Protein AF-A0A662UA91-F1 (afdb_monomer)

Solvent-accessible surface area (backbone atoms only — not comparable to full-atom values): 5131 Å² total; per-residue (Å²): 132,89,80,85,82,78,92,77,89,84,76,56,77,88,47,44,62,56,51,29,51,77,69,72,43,40,66,44,32,76,76,46,75,40,41,16,74,76,80,60,49,73,37,39,87,92,38,62,56,47,72,49,72,46,96,88,66,49,78,42,39,30,37,61,49,67,70,42,46,51,53,50,52,56,57,52,64,64,59,76,76,115

Structure (mmCIF, N/CA/C/O backbone):
data_AF-A0A662UA91-F1
#
_entry.id   AF-A0A662UA91-F1
#
loop_
_atom_site.group_PDB
_atom_site.id
_atom_site.type_symbol
_atom_site.label_atom_id
_atom_site.label_alt_id
_atom_site.label_comp_id
_atom_site.label_asym_id
_atom_site.label_entity_id
_atom_site.label_seq_id
_atom_site.pdbx_PDB_ins_code
_atom_site.Cartn_x
_atom_site.Cartn_y
_atom_site.Cartn_z
_atom_site.occupancy
_atom_site.B_iso_or_equiv
_atom_site.auth_seq_id
_atom_site.auth_comp_id
_atom_site.auth_asym_id
_atom_site.auth_atom_id
_atom_site.pdbx_PDB_model_num
ATOM 1 N N . MET A 1 1 ? 22.188 -16.948 -15.716 1.00 41.28 1 MET A N 1
ATOM 2 C CA . MET A 1 1 ? 21.270 -15.788 -15.726 1.00 41.28 1 MET A CA 1
ATOM 3 C C . MET A 1 1 ? 21.631 -14.899 -14.548 1.00 41.28 1 MET A C 1
ATOM 5 O O . MET A 1 1 ? 21.654 -15.405 -13.434 1.00 41.28 1 MET A O 1
ATOM 9 N N . 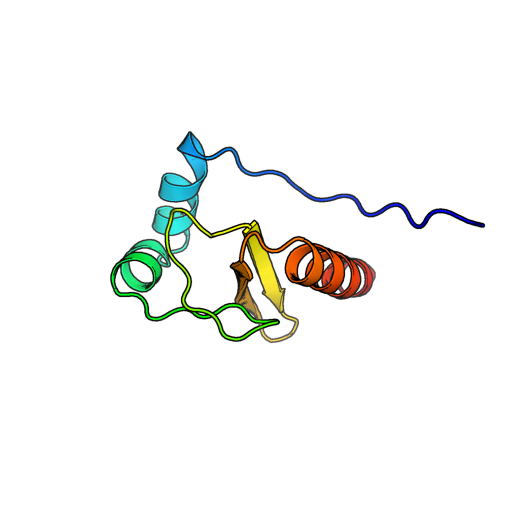ALA A 1 2 ? 21.997 -13.636 -14.774 1.00 52.56 2 ALA A N 1
ATOM 10 C CA . ALA A 1 2 ? 22.298 -12.712 -13.682 1.00 52.56 2 ALA A CA 1
ATOM 11 C C . ALA A 1 2 ? 20.991 -12.330 -12.970 1.00 52.56 2 ALA A C 1
ATOM 13 O O . ALA A 1 2 ? 20.098 -11.746 -13.579 1.00 52.56 2 ALA A O 1
ATOM 14 N N . THR A 1 3 ? 20.849 -12.699 -11.700 1.00 59.25 3 THR A N 1
ATOM 15 C CA . THR A 1 3 ? 19.716 -12.300 -10.860 1.00 59.25 3 THR A CA 1
ATOM 16 C C . THR A 1 3 ? 19.866 -10.827 -10.491 1.00 59.25 3 THR A C 1
ATOM 18 O O . THR A 1 3 ? 20.771 -10.452 -9.746 1.00 59.25 3 THR A O 1
ATOM 21 N N . ALA A 1 4 ? 18.982 -9.973 -11.012 1.00 70.88 4 ALA A N 1
ATOM 22 C CA . ALA A 1 4 ? 18.890 -8.589 -10.564 1.00 70.88 4 ALA A CA 1
ATOM 23 C C . ALA A 1 4 ? 18.439 -8.571 -9.093 1.00 70.88 4 ALA A C 1
ATOM 25 O O . ALA A 1 4 ? 17.365 -9.074 -8.763 1.00 70.88 4 ALA A O 1
ATOM 26 N N . LYS A 1 5 ? 19.269 -8.024 -8.197 1.00 76.62 5 LYS A N 1
ATOM 27 C CA . LYS A 1 5 ? 18.905 -7.803 -6.791 1.00 76.62 5 LYS A CA 1
ATOM 28 C C . LYS A 1 5 ? 18.283 -6.420 -6.641 1.00 76.62 5 LYS A C 1
ATOM 30 O O . LYS A 1 5 ? 18.901 -5.425 -7.013 1.00 76.62 5 LYS A O 1
ATOM 35 N N . VAL A 1 6 ? 17.090 -6.368 -6.056 1.00 81.31 6 VAL A N 1
ATOM 36 C CA . VAL A 1 6 ? 16.417 -5.122 -5.675 1.00 81.31 6 VAL A CA 1
ATOM 37 C C . VAL A 1 6 ? 16.239 -5.120 -4.162 1.00 81.31 6 VAL A C 1
ATOM 39 O O . VAL A 1 6 ? 15.711 -6.075 -3.595 1.00 81.31 6 VAL A O 1
ATOM 42 N N . THR A 1 7 ? 16.691 -4.053 -3.508 1.00 84.12 7 THR A N 1
ATOM 43 C CA . THR A 1 7 ? 16.484 -3.850 -2.071 1.00 84.12 7 THR A CA 1
ATOM 44 C C . THR A 1 7 ? 15.167 -3.120 -1.859 1.00 84.12 7 THR A C 1
ATOM 46 O O . THR A 1 7 ? 14.987 -2.011 -2.358 1.00 84.12 7 THR A O 1
ATOM 49 N N . ILE A 1 8 ? 14.259 -3.722 -1.092 1.00 86.56 8 ILE A N 1
ATOM 50 C CA . ILE A 1 8 ? 12.961 -3.136 -0.746 1.00 86.56 8 ILE A CA 1
ATOM 51 C C . ILE A 1 8 ? 12.940 -2.875 0.758 1.00 86.56 8 ILE A C 1
ATOM 53 O O . ILE A 1 8 ? 13.296 -3.746 1.551 1.00 86.56 8 ILE A O 1
ATOM 57 N N . LYS A 1 9 ? 12.527 -1.669 1.156 1.00 89.50 9 LYS A N 1
ATOM 58 C CA . LYS A 1 9 ? 12.296 -1.346 2.567 1.00 89.50 9 LYS A CA 1
ATOM 59 C C . LYS A 1 9 ? 10.936 -1.901 2.982 1.00 89.50 9 LYS A C 1
ATOM 61 O O . LYS A 1 9 ? 9.924 -1.518 2.400 1.00 89.50 9 LYS A O 1
ATOM 66 N N . ALA A 1 10 ? 10.925 -2.789 3.970 1.00 90.88 10 ALA A N 1
ATOM 67 C CA . ALA A 1 10 ? 9.700 -3.372 4.502 1.00 90.88 10 ALA A CA 1
ATOM 68 C C . ALA A 1 10 ? 9.086 -2.481 5.591 1.00 90.88 10 ALA A C 1
ATOM 70 O O . ALA A 1 10 ? 9.800 -1.858 6.379 1.00 90.88 10 ALA A O 1
ATOM 71 N N . ILE A 1 11 ? 7.756 -2.450 5.635 1.00 91.31 11 ILE A N 1
ATOM 72 C CA . ILE A 1 11 ? 6.958 -1.856 6.708 1.00 91.31 11 ILE A CA 1
ATOM 73 C C . ILE A 1 11 ? 6.162 -2.999 7.329 1.00 91.31 11 ILE A C 1
ATOM 75 O O . ILE A 1 11 ? 5.523 -3.749 6.600 1.00 91.31 11 ILE A O 1
ATOM 79 N N . HIS A 1 12 ? 6.213 -3.136 8.652 1.00 90.69 12 HIS A N 1
ATOM 80 C CA . HIS A 1 12 ? 5.407 -4.128 9.357 1.00 90.69 12 HIS A CA 1
ATOM 81 C C . HIS A 1 12 ? 3.939 -3.682 9.415 1.00 90.69 12 HIS A C 1
ATOM 83 O O . HIS A 1 12 ? 3.664 -2.492 9.585 1.00 90.69 12 HIS A O 1
ATOM 89 N N . ASP A 1 13 ? 2.992 -4.617 9.341 1.00 85.81 13 ASP A N 1
ATOM 90 C CA . ASP A 1 13 ? 1.551 -4.318 9.272 1.00 85.81 13 ASP A CA 1
ATOM 91 C C . ASP A 1 13 ? 1.062 -3.467 10.456 1.00 85.81 13 ASP A C 1
ATOM 93 O O . ASP A 1 13 ? 0.276 -2.532 10.297 1.00 85.81 13 ASP A O 1
ATOM 97 N N . THR A 1 14 ? 1.610 -3.711 11.651 1.00 89.31 14 THR A N 1
ATOM 98 C CA . THR A 1 14 ? 1.314 -2.932 12.870 1.00 89.31 14 THR A CA 1
ATOM 99 C C . THR A 1 14 ? 1.740 -1.464 12.780 1.00 89.31 14 THR A C 1
ATOM 101 O O . THR A 1 14 ? 1.224 -0.618 13.515 1.00 89.31 14 THR A O 1
ATOM 104 N N . ASP A 1 15 ? 2.694 -1.151 11.903 1.00 93.31 15 ASP A N 1
ATOM 105 C CA . ASP A 1 15 ? 3.209 0.199 11.684 1.00 93.31 15 ASP A CA 1
ATOM 106 C C . ASP A 1 15 ? 2.673 0.837 10.402 1.00 93.31 15 ASP A C 1
ATOM 108 O O . ASP A 1 15 ? 2.702 2.065 10.288 1.00 93.31 15 ASP A O 1
ATOM 112 N N . LEU A 1 16 ? 2.107 0.047 9.483 1.00 93.06 16 LEU A N 1
ATOM 113 C CA . LEU A 1 16 ? 1.499 0.537 8.248 1.00 93.06 16 LEU A CA 1
ATOM 114 C C . LEU A 1 16 ? 0.475 1.638 8.535 1.00 93.06 16 LEU A C 1
ATOM 116 O O . LEU A 1 16 ? 0.587 2.743 8.007 1.00 93.06 16 LEU A O 1
ATOM 120 N N . VAL A 1 17 ? -0.475 1.383 9.439 1.00 93.75 17 VAL A N 1
ATOM 121 C CA . VAL A 1 17 ? -1.511 2.362 9.808 1.00 93.75 17 VAL A CA 1
ATOM 122 C C . VAL A 1 17 ? -0.898 3.645 10.375 1.00 93.75 17 VAL A C 1
ATOM 124 O O . VAL A 1 17 ? -1.325 4.746 10.025 1.00 93.75 17 VAL A O 1
ATOM 127 N N . LYS A 1 18 ? 0.131 3.529 11.225 1.00 95.19 18 LYS A N 1
ATOM 128 C CA . LYS A 1 18 ? 0.812 4.693 11.815 1.00 95.19 18 LYS A CA 1
ATOM 129 C C . LYS A 1 18 ? 1.500 5.529 10.738 1.00 95.19 18 LYS A C 1
ATOM 131 O O . LYS A 1 18 ? 1.428 6.754 10.780 1.00 95.19 18 LYS A O 1
ATOM 136 N N . ILE A 1 19 ? 2.153 4.879 9.777 1.00 93.50 19 ILE A N 1
ATOM 137 C CA . ILE A 1 19 ? 2.839 5.544 8.665 1.00 93.50 19 ILE A CA 1
ATOM 138 C C . ILE A 1 19 ? 1.830 6.234 7.749 1.00 93.50 19 ILE A C 1
ATOM 140 O O . ILE A 1 19 ? 2.012 7.405 7.431 1.00 93.50 19 ILE A O 1
ATOM 144 N N . LEU A 1 20 ? 0.731 5.565 7.391 1.00 94.38 20 LEU A N 1
ATOM 145 C CA . LEU A 1 20 ? -0.325 6.163 6.571 1.00 94.38 20 LEU A CA 1
ATOM 146 C C . LEU A 1 20 ? -0.923 7.412 7.229 1.00 94.38 20 LEU A C 1
ATOM 148 O O . LEU A 1 20 ? -1.135 8.409 6.542 1.00 94.38 20 LEU A O 1
ATOM 152 N N . LYS A 1 21 ? -1.140 7.388 8.551 1.00 96.12 21 LYS A N 1
ATOM 153 C CA . LYS A 1 21 ? -1.604 8.558 9.314 1.00 96.12 21 LYS A CA 1
ATOM 154 C C . LYS A 1 21 ? -0.575 9.687 9.317 1.00 96.12 21 LYS A C 1
ATOM 156 O O . LYS A 1 21 ? -0.929 10.827 9.043 1.00 96.12 21 LYS A O 1
ATOM 161 N N . LYS A 1 22 ? 0.706 9.379 9.554 1.00 94.75 22 LYS A N 1
ATOM 162 C CA . LYS A 1 22 ? 1.797 10.373 9.496 1.00 94.75 22 LYS A CA 1
ATOM 163 C C . LYS A 1 22 ? 1.925 11.036 8.123 1.00 94.75 22 LYS A C 1
ATOM 165 O O . LYS A 1 22 ? 2.321 12.192 8.050 1.00 94.75 22 LYS A O 1
ATOM 170 N N . LEU A 1 23 ? 1.604 10.309 7.053 1.00 91.94 23 LEU A N 1
ATOM 171 C CA . LEU A 1 23 ? 1.626 10.814 5.680 1.00 91.94 23 LEU A CA 1
ATOM 172 C C . LEU A 1 23 ? 0.311 11.497 5.255 1.00 91.94 23 LEU A C 1
ATOM 174 O O . LEU A 1 23 ? 0.240 11.987 4.132 1.00 91.94 23 LEU A O 1
ATOM 178 N N . GLY A 1 24 ? -0.728 11.516 6.102 1.00 95.69 24 GLY A N 1
ATOM 179 C CA . GLY A 1 24 ? -2.048 12.062 5.753 1.00 95.69 24 GLY A CA 1
ATOM 180 C C . GLY A 1 24 ? -2.790 11.263 4.672 1.00 95.69 24 GLY A C 1
ATOM 181 O O . GLY A 1 24 ? -3.632 11.802 3.960 1.00 95.69 24 GLY A O 1
ATOM 182 N N . LEU A 1 25 ? -2.446 9.982 4.498 1.00 95.69 25 LEU A N 1
ATOM 183 C CA . LEU A 1 25 ? -3.008 9.116 3.456 1.00 95.69 25 LEU A CA 1
ATOM 184 C C . LEU A 1 25 ? -4.059 8.141 3.995 1.00 95.69 25 LEU A C 1
ATOM 186 O O . LEU A 1 25 ? -4.799 7.553 3.209 1.00 95.69 25 LEU A O 1
ATOM 190 N N . TYR A 1 26 ? -4.116 7.938 5.312 1.00 96.12 26 TYR A N 1
ATOM 191 C CA . TYR A 1 26 ? -4.945 6.909 5.939 1.00 96.12 26 TYR A CA 1
ATOM 192 C C . TYR A 1 26 ? -6.426 7.037 5.564 1.00 96.12 26 TYR A C 1
ATOM 194 O O . TYR A 1 26 ? -7.029 6.083 5.077 1.00 96.12 26 TYR A O 1
ATOM 202 N N . GLU A 1 27 ? -6.986 8.233 5.702 1.00 96.81 27 GLU A N 1
ATOM 203 C CA . GLU A 1 27 ? -8.391 8.530 5.434 1.00 96.81 27 GLU A C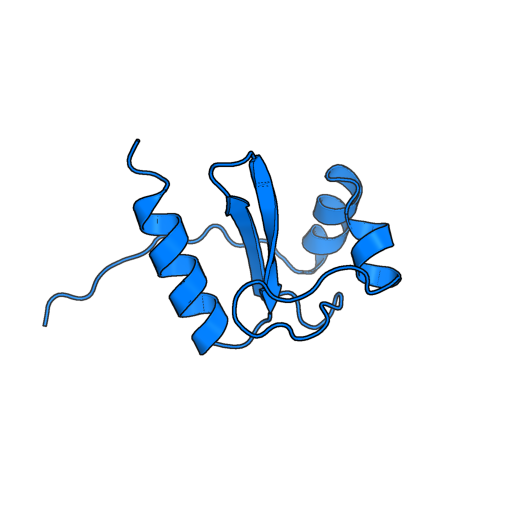A 1
ATOM 204 C C . GLU A 1 27 ? -8.733 8.228 3.972 1.00 96.81 27 GLU A C 1
ATOM 206 O O . GLU A 1 27 ? -9.734 7.583 3.679 1.00 96.81 27 GLU A O 1
ATOM 211 N N . GLY A 1 28 ? -7.850 8.592 3.034 1.00 95.69 28 GLY A N 1
ATOM 212 C CA . GLY A 1 28 ? -8.065 8.287 1.619 1.00 95.69 28 GLY A CA 1
ATOM 213 C C . GLY A 1 28 ? -8.003 6.797 1.280 1.00 95.69 28 GLY A C 1
ATOM 214 O O . GLY A 1 28 ? -8.665 6.376 0.334 1.00 95.69 28 GLY A O 1
ATOM 215 N N . VAL A 1 29 ? -7.252 5.991 2.038 1.00 95.56 29 VAL A N 1
ATOM 216 C CA . VAL A 1 29 ? -7.256 4.528 1.882 1.00 95.56 29 VAL A CA 1
ATOM 217 C C . VAL A 1 29 ? -8.573 3.952 2.392 1.00 95.56 29 VAL A C 1
ATOM 219 O O . VAL A 1 29 ? -9.202 3.170 1.684 1.00 95.56 29 VAL A O 1
ATOM 222 N N . VAL A 1 30 ? -9.020 4.369 3.579 1.00 95.94 30 VAL A N 1
ATOM 223 C CA . VAL A 1 30 ? -10.271 3.889 4.192 1.00 95.94 30 VAL A CA 1
ATOM 224 C C . VAL A 1 30 ? -11.490 4.268 3.346 1.00 95.94 30 VAL A C 1
ATOM 226 O O . VAL A 1 30 ? -12.349 3.430 3.085 1.00 95.94 30 VAL A O 1
ATOM 229 N N . GLU A 1 31 ? -11.534 5.499 2.837 1.00 96.38 31 GLU A N 1
ATOM 230 C CA . GLU A 1 31 ? -12.581 5.964 1.918 1.00 96.38 31 GLU A CA 1
ATOM 231 C C . GLU A 1 31 ? -12.482 5.317 0.529 1.00 96.38 31 GLU A C 1
ATOM 233 O O . GLU A 1 31 ? -13.430 5.347 -0.258 1.00 96.38 31 GLU A O 1
ATOM 238 N N . GLY A 1 32 ? -11.342 4.699 0.205 1.00 93.88 32 GLY A N 1
ATOM 239 C CA . GLY A 1 32 ? -11.171 3.994 -1.052 1.00 93.88 32 GLY A CA 1
ATOM 240 C C . GLY A 1 32 ? -10.843 4.877 -2.251 1.00 93.88 32 GLY A C 1
ATOM 241 O O . GLY A 1 32 ? -11.171 4.513 -3.381 1.00 93.88 32 GLY A O 1
ATOM 242 N N . ARG A 1 33 ? -10.213 6.030 -2.006 1.00 96.19 33 ARG A N 1
ATOM 243 C CA . ARG A 1 33 ? -9.816 7.012 -3.025 1.00 96.19 33 ARG A CA 1
ATOM 244 C C . ARG A 1 33 ? -8.582 6.587 -3.821 1.00 96.19 33 ARG A C 1
ATOM 246 O O . ARG A 1 33 ? -8.368 7.086 -4.922 1.00 96.19 33 ARG A O 1
ATOM 253 N N . TYR A 1 34 ? -7.775 5.670 -3.288 1.00 96.75 34 TYR A N 1
ATOM 254 C CA . TYR A 1 34 ? -6.545 5.218 -3.936 1.00 96.75 34 TYR A CA 1
ATOM 255 C C . TYR A 1 34 ? -6.737 3.937 -4.745 1.00 96.75 34 TYR A C 1
ATOM 257 O O . TYR A 1 34 ? -7.488 3.028 -4.379 1.00 96.75 34 TYR A O 1
ATOM 265 N N . ARG A 1 35 ? -5.996 3.857 -5.850 1.00 97.75 35 ARG A N 1
ATOM 266 C CA . ARG A 1 35 ? -5.937 2.700 -6.741 1.00 97.75 35 ARG A CA 1
ATOM 267 C C . ARG A 1 35 ? -4.493 2.265 -6.930 1.00 97.75 35 ARG A C 1
ATOM 269 O O . ARG A 1 35 ? -3.575 3.077 -6.840 1.00 97.75 35 ARG A O 1
ATOM 276 N N . CYS A 1 36 ? -4.303 0.979 -7.199 1.00 97.75 36 CYS A N 1
ATOM 277 C CA . CYS A 1 36 ? -3.004 0.442 -7.548 1.00 97.75 36 CYS A CA 1
ATOM 278 C C . CYS A 1 36 ? -2.505 1.109 -8.831 1.00 97.75 36 CYS A C 1
ATOM 280 O O . CYS A 1 36 ? -3.185 1.075 -9.854 1.00 97.75 36 CYS A O 1
ATOM 282 N N . PHE A 1 37 ? -1.290 1.643 -8.780 1.00 96.38 37 PHE A N 1
ATOM 283 C CA . PHE A 1 37 ? -0.625 2.285 -9.909 1.00 96.38 37 PHE A CA 1
ATOM 284 C C . PHE A 1 37 ? -0.444 1.354 -11.119 1.00 96.38 37 PHE A C 1
ATOM 286 O O . PHE A 1 37 ? -0.408 1.816 -12.252 1.00 96.38 37 PHE A O 1
ATOM 293 N N . VAL A 1 38 ? -0.342 0.041 -10.883 1.00 96.56 38 VAL A N 1
ATOM 294 C CA . VAL A 1 38 ? -0.069 -0.951 -11.933 1.00 96.56 38 VAL A CA 1
ATOM 295 C C . VAL A 1 38 ? -1.353 -1.524 -12.533 1.00 96.56 38 VAL A C 1
ATOM 297 O O . VAL A 1 38 ? -1.493 -1.558 -13.749 1.00 96.56 38 VAL A O 1
ATOM 300 N N . CYS A 1 39 ? -2.289 -1.998 -11.703 1.00 97.38 39 CYS A N 1
ATOM 301 C CA . CYS A 1 39 ? -3.481 -2.713 -12.182 1.00 97.38 39 CYS A CA 1
ATOM 302 C C . CYS A 1 39 ? -4.800 -1.946 -12.015 1.00 97.38 39 CYS A C 1
ATOM 304 O O . CYS A 1 39 ? -5.839 -2.428 -12.450 1.00 97.38 39 CYS A O 1
ATOM 306 N N . GLY A 1 40 ? -4.799 -0.784 -11.354 1.00 97.06 40 GLY A N 1
ATOM 307 C CA . GLY A 1 40 ? -5.999 0.035 -11.152 1.00 97.06 40 GLY A CA 1
ATOM 308 C C . GLY A 1 40 ? -6.985 -0.471 -10.089 1.00 97.06 40 GLY A C 1
ATOM 309 O O . GLY A 1 40 ? -7.985 0.209 -9.825 1.00 97.06 40 GLY A O 1
ATOM 310 N N . ASN A 1 41 ? -6.716 -1.616 -9.448 1.00 97.12 41 ASN A N 1
ATOM 311 C CA . ASN A 1 41 ? -7.547 -2.145 -8.361 1.00 97.12 41 ASN A CA 1
ATOM 312 C C . ASN A 1 41 ? -7.612 -1.176 -7.178 1.00 97.12 41 ASN A C 1
ATOM 314 O O . ASN A 1 41 ? -6.624 -0.520 -6.846 1.00 97.12 41 ASN A O 1
ATOM 318 N N . LYS A 1 42 ? -8.773 -1.115 -6.521 1.00 97.62 42 LYS A N 1
ATOM 319 C CA . LYS A 1 42 ? -8.982 -0.311 -5.312 1.00 97.62 42 LYS A CA 1
ATOM 320 C C . LYS A 1 42 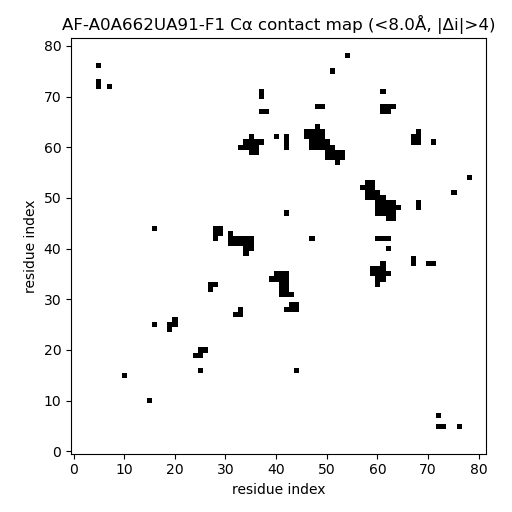? -8.029 -0.758 -4.200 1.00 97.62 42 LYS A C 1
ATOM 322 O O . LYS A 1 42 ? -7.903 -1.956 -3.946 1.00 97.62 42 LYS A O 1
ATOM 327 N N . ILE A 1 43 ? -7.389 0.201 -3.537 1.00 97.62 43 ILE A N 1
ATOM 328 C CA . ILE A 1 43 ? -6.509 -0.056 -2.396 1.00 97.62 43 ILE A CA 1
ATOM 329 C C . ILE A 1 43 ? -7.326 -0.073 -1.102 1.00 97.62 43 ILE A C 1
ATOM 331 O O . ILE A 1 43 ? -8.177 0.788 -0.886 1.00 97.62 43 ILE A O 1
ATOM 335 N N . THR A 1 44 ? -7.053 -1.059 -0.256 1.00 96.31 44 THR A N 1
ATOM 336 C CA . THR A 1 44 ? -7.593 -1.233 1.096 1.00 96.31 44 THR A CA 1
ATOM 337 C C . THR A 1 44 ? -6.439 -1.520 2.052 1.00 96.31 44 THR A C 1
ATOM 339 O O . THR A 1 44 ? -5.354 -1.893 1.612 1.00 96.31 44 THR A O 1
ATOM 342 N N . LEU A 1 45 ? -6.654 -1.379 3.362 1.00 94.25 45 LEU A N 1
ATOM 343 C CA . LEU A 1 45 ? -5.612 -1.679 4.354 1.00 94.25 45 LEU A CA 1
ATOM 344 C C . LEU A 1 45 ? -5.096 -3.125 4.249 1.00 94.25 45 LEU A C 1
ATOM 346 O O . LEU A 1 45 ? -3.909 -3.350 4.451 1.00 94.25 45 LEU A O 1
ATOM 350 N N . ASP A 1 46 ? -5.953 -4.062 3.838 1.00 94.69 46 ASP A 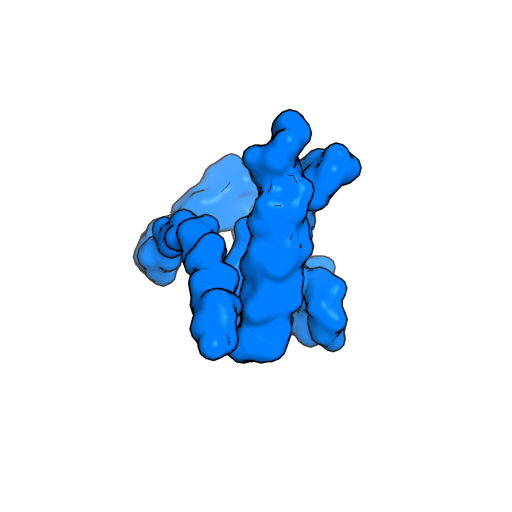N 1
ATOM 351 C CA . ASP A 1 46 ? -5.617 -5.488 3.720 1.00 94.69 46 ASP A CA 1
ATOM 352 C C . ASP A 1 46 ? -4.847 -5.838 2.440 1.00 94.69 46 ASP A C 1
ATOM 354 O O . ASP A 1 46 ? -4.283 -6.926 2.325 1.00 94.69 46 ASP A O 1
ATOM 358 N N . ASN A 1 47 ? -4.860 -4.954 1.436 1.00 95.75 47 ASN A N 1
ATOM 359 C CA . ASN A 1 47 ? -4.283 -5.248 0.126 1.00 95.75 47 ASN A CA 1
ATOM 360 C C . ASN A 1 47 ? -3.109 -4.347 -0.265 1.00 95.75 47 ASN A C 1
ATOM 362 O O . ASN A 1 47 ? -2.595 -4.498 -1.376 1.00 95.75 47 ASN A O 1
ATOM 366 N N . ILE A 1 48 ? -2.666 -3.440 0.612 1.00 95.81 48 ILE A N 1
ATOM 367 C CA . ILE A 1 48 ? -1.463 -2.635 0.376 1.00 95.81 48 ILE A CA 1
ATOM 368 C C . ILE A 1 48 ? -0.255 -3.567 0.333 1.00 95.81 48 ILE A C 1
ATOM 370 O O . ILE A 1 48 ? 0.104 -4.197 1.319 1.00 95.81 48 ILE A O 1
ATOM 374 N N . GLY A 1 49 ? 0.389 -3.627 -0.828 1.00 95.06 49 GLY A N 1
ATOM 375 C CA . GLY A 1 49 ? 1.656 -4.327 -1.006 1.00 95.06 49 GLY A CA 1
ATOM 376 C C . GLY A 1 49 ? 2.861 -3.388 -0.976 1.00 95.06 49 GLY A C 1
ATOM 377 O O . GLY A 1 49 ? 3.963 -3.802 -0.631 1.00 95.06 49 GLY A O 1
ATOM 378 N N . GLY A 1 50 ? 2.673 -2.117 -1.335 1.00 94.44 50 GLY A N 1
ATOM 379 C CA . GLY A 1 50 ? 3.746 -1.134 -1.309 1.00 94.44 50 GLY A CA 1
ATOM 380 C C . GLY A 1 50 ? 3.281 0.281 -1.616 1.00 94.44 50 GLY A C 1
ATOM 381 O O . GLY A 1 50 ? 2.176 0.513 -2.111 1.00 94.44 50 GLY A O 1
ATOM 382 N N . LEU A 1 51 ? 4.161 1.233 -1.328 1.00 93.88 51 LEU A N 1
ATOM 383 C CA . LEU A 1 51 ? 3.995 2.643 -1.651 1.00 93.88 51 LEU A CA 1
ATOM 384 C C . LEU A 1 51 ? 5.340 3.232 -2.070 1.00 93.88 51 LEU A C 1
ATOM 386 O O . LEU A 1 51 ? 6.381 2.873 -1.520 1.00 93.88 51 LEU A O 1
ATOM 390 N N . PHE A 1 52 ? 5.328 4.127 -3.049 1.00 92.38 52 PHE A N 1
ATOM 391 C CA . PHE A 1 52 ? 6.540 4.783 -3.525 1.00 92.38 52 PHE A CA 1
ATOM 392 C C . PHE A 1 52 ? 6.250 6.208 -3.977 1.00 92.38 52 PHE A C 1
ATOM 394 O O . PHE A 1 52 ? 5.126 6.548 -4.346 1.00 92.38 52 PHE A O 1
ATOM 401 N N . LYS A 1 53 ? 7.282 7.050 -3.945 1.00 90.62 53 LYS A N 1
ATOM 402 C CA . LYS A 1 53 ? 7.220 8.418 -4.452 1.00 90.62 53 LYS A CA 1
ATOM 403 C C . LYS A 1 53 ? 7.662 8.422 -5.915 1.00 90.62 53 LYS A C 1
ATOM 405 O O . LYS A 1 53 ? 8.746 7.933 -6.226 1.00 90.62 53 LYS A O 1
ATOM 410 N N . SER A 1 54 ? 6.824 8.947 -6.799 1.00 86.00 54 SER A N 1
ATOM 411 C CA . SER A 1 54 ? 7.176 9.172 -8.204 1.00 86.00 54 SER A CA 1
ATOM 412 C C . SER A 1 54 ? 8.035 10.427 -8.369 1.00 86.00 54 SER A C 1
ATOM 414 O O . SER A 1 54 ? 8.164 11.232 -7.445 1.00 86.00 54 SER A O 1
ATOM 416 N N . ARG A 1 55 ? 8.626 10.611 -9.560 1.00 81.75 55 ARG A N 1
ATOM 417 C CA . ARG A 1 55 ? 9.473 11.778 -9.882 1.00 81.75 55 ARG A CA 1
ATOM 418 C C . ARG A 1 55 ? 8.750 13.119 -9.713 1.00 81.75 55 ARG A C 1
ATOM 420 O O . ARG A 1 55 ? 9.375 14.103 -9.346 1.00 81.75 55 ARG A O 1
ATOM 427 N N . ASP A 1 56 ? 7.437 13.145 -9.923 1.00 84.69 56 ASP A N 1
ATOM 428 C CA . ASP A 1 56 ? 6.566 14.312 -9.717 1.00 84.69 56 ASP A CA 1
ATOM 429 C C . ASP A 1 56 ? 6.255 14.593 -8.234 1.00 84.69 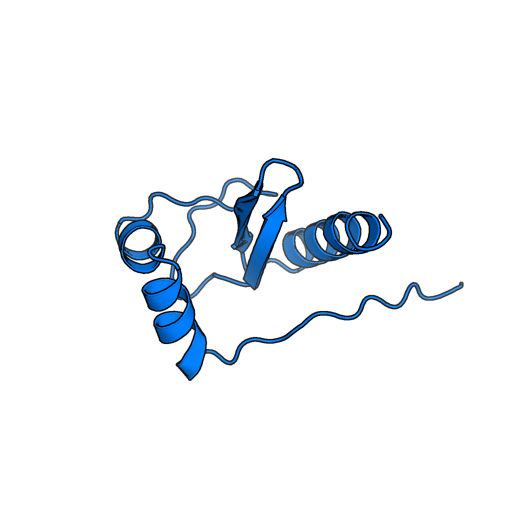56 ASP A C 1
ATOM 431 O O . ASP A 1 56 ? 5.495 15.498 -7.898 1.00 84.69 56 ASP A O 1
ATOM 435 N N . GLY A 1 57 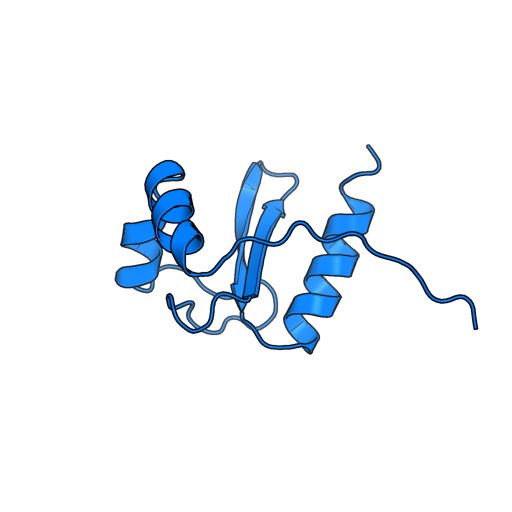? 6.822 13.796 -7.332 1.00 85.94 57 GLY A N 1
ATOM 436 C CA . GLY A 1 57 ? 6.655 13.915 -5.898 1.00 85.94 57 GLY A CA 1
ATOM 437 C C . GLY A 1 57 ? 5.375 13.293 -5.346 1.00 85.94 57 GLY A C 1
ATOM 438 O O . GLY A 1 57 ? 5.215 13.276 -4.123 1.00 85.94 57 GLY A O 1
ATOM 439 N N . LYS A 1 58 ? 4.501 12.738 -6.195 1.00 90.12 58 LYS A N 1
ATOM 440 C CA . LYS A 1 58 ? 3.261 12.091 -5.753 1.00 90.12 58 LYS A CA 1
ATOM 441 C C . LYS A 1 58 ? 3.535 10.710 -5.176 1.00 90.12 58 LYS A C 1
ATOM 443 O O . LYS A 1 58 ? 4.386 9.967 -5.668 1.00 90.12 58 LYS A O 1
ATOM 448 N N . ILE A 1 59 ? 2.783 10.358 -4.136 1.00 92.25 59 ILE A N 1
ATOM 449 C CA . ILE A 1 59 ? 2.815 9.021 -3.545 1.00 92.25 59 ILE A CA 1
ATOM 450 C C . ILE A 1 59 ? 1.847 8.125 -4.312 1.00 92.25 59 ILE A C 1
ATOM 452 O O . ILE A 1 59 ? 0.670 8.448 -4.461 1.00 92.25 59 ILE A O 1
ATOM 456 N N . ASN A 1 60 ? 2.359 6.994 -4.781 1.00 94.88 60 ASN A N 1
ATOM 457 C CA . ASN A 1 60 ? 1.611 5.973 -5.495 1.00 94.88 60 ASN A CA 1
ATOM 458 C C . ASN A 1 60 ? 1.508 4.704 -4.653 1.00 94.88 60 ASN A C 1
ATOM 460 O O . ASN A 1 60 ? 2.451 4.336 -3.952 1.00 94.88 60 ASN A O 1
ATOM 464 N N . PHE A 1 61 ? 0.365 4.028 -4.760 1.00 96.44 61 PHE A N 1
ATOM 465 C CA . PHE A 1 61 ? 0.079 2.779 -4.063 1.00 96.44 61 PHE A CA 1
ATOM 466 C C . PHE A 1 61 ? 0.182 1.581 -5.002 1.00 96.44 61 PHE A C 1
ATOM 468 O O . PHE A 1 61 ? -0.136 1.659 -6.190 1.00 96.44 61 PHE A O 1
ATOM 475 N N . VAL A 1 62 ? 0.577 0.440 -4.452 1.00 97.19 62 VAL A N 1
ATOM 476 C CA . VAL A 1 62 ? 0.694 -0.833 -5.163 1.00 97.19 62 VAL A CA 1
ATOM 477 C C . VAL A 1 62 ? 0.002 -1.901 -4.332 1.00 97.19 62 VAL A C 1
ATOM 479 O O . VAL A 1 62 ? 0.209 -1.970 -3.121 1.00 97.19 62 VAL A O 1
ATOM 482 N N . CYS A 1 63 ? -0.843 -2.714 -4.963 1.00 97.69 63 CYS A N 1
ATOM 483 C CA . CYS A 1 63 ? -1.496 -3.813 -4.264 1.00 97.69 63 CYS A CA 1
ATOM 484 C C . CYS A 1 63 ? -0.528 -4.985 -4.031 1.00 97.69 63 CYS A C 1
ATOM 486 O O . CYS A 1 63 ? 0.526 -5.079 -4.660 1.00 97.69 63 CYS A O 1
ATOM 488 N N . ASN A 1 64 ? -0.912 -5.913 -3.162 1.00 96.00 64 ASN A N 1
ATOM 489 C CA . ASN A 1 64 ? -0.157 -7.116 -2.802 1.00 96.00 64 ASN A CA 1
ATOM 490 C C . ASN A 1 64 ? -0.073 -8.192 -3.910 1.00 96.00 64 ASN A C 1
ATOM 492 O O . ASN A 1 64 ? 0.425 -9.290 -3.672 1.00 96.00 64 ASN A O 1
ATOM 496 N N . ASN A 1 65 ? -0.512 -7.896 -5.138 1.00 97.31 65 ASN A N 1
ATOM 497 C CA . ASN A 1 65 ? -0.321 -8.795 -6.271 1.00 97.31 65 ASN A CA 1
ATOM 498 C C . ASN A 1 65 ? 1.165 -8.848 -6.664 1.00 97.31 65 ASN A C 1
ATOM 500 O O . ASN A 1 65 ? 1.760 -7.823 -7.003 1.00 97.31 65 ASN A O 1
ATOM 504 N N . THR A 1 66 ? 1.746 -10.049 -6.708 1.00 94.19 66 THR A N 1
ATOM 505 C CA . THR A 1 66 ? 3.171 -10.268 -7.007 1.00 94.19 66 THR A CA 1
ATOM 506 C C . THR A 1 66 ? 3.628 -9.608 -8.310 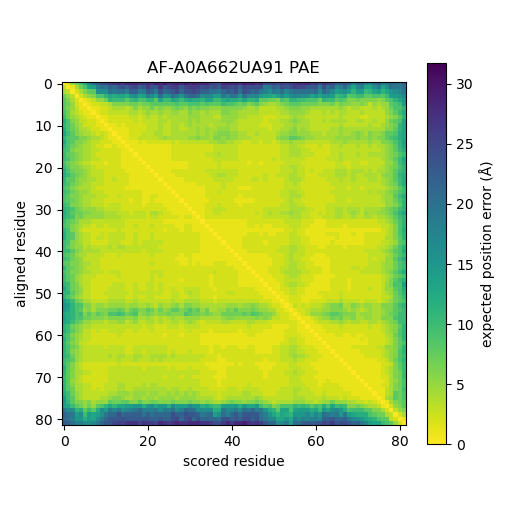1.00 94.19 66 THR A C 1
ATOM 508 O O . THR A 1 66 ? 4.717 -9.040 -8.352 1.00 94.19 66 THR A O 1
ATOM 511 N N . LYS A 1 67 ? 2.797 -9.609 -9.365 1.00 95.50 67 LYS A N 1
ATOM 512 C CA . LYS A 1 67 ? 3.129 -8.937 -10.634 1.00 95.50 67 LYS A CA 1
ATOM 513 C C . LYS A 1 67 ? 3.249 -7.423 -10.446 1.00 95.50 67 LYS A C 1
ATOM 515 O O . LYS A 1 67 ? 4.174 -6.811 -10.969 1.00 95.50 67 LYS A O 1
ATOM 520 N N . CYS A 1 68 ? 2.339 -6.829 -9.673 1.00 96.31 68 CYS A N 1
ATOM 521 C CA . CYS A 1 68 ? 2.344 -5.394 -9.391 1.00 96.31 68 CYS A CA 1
ATOM 522 C C . CYS A 1 68 ? 3.553 -4.997 -8.539 1.00 96.31 68 CYS A C 1
ATOM 524 O O . CYS A 1 68 ? 4.205 -3.997 -8.833 1.00 96.31 68 CYS A O 1
ATOM 526 N N . LEU A 1 69 ? 3.888 -5.811 -7.535 1.00 93.31 69 LEU A N 1
ATOM 527 C CA . LEU A 1 69 ? 5.066 -5.615 -6.693 1.00 93.31 69 LEU A CA 1
ATOM 528 C C . LEU A 1 69 ? 6.371 -5.682 -7.492 1.00 93.31 69 LEU A C 1
ATOM 530 O O . LEU A 1 69 ? 7.218 -4.809 -7.327 1.00 93.31 69 LEU A O 1
ATOM 534 N N . MET A 1 7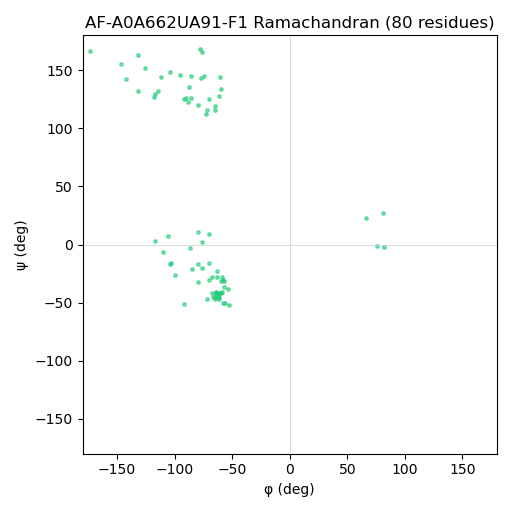0 ? 6.522 -6.665 -8.388 1.00 91.62 70 MET A N 1
ATOM 535 C CA . MET A 1 70 ? 7.708 -6.780 -9.247 1.00 91.62 70 MET A CA 1
ATOM 536 C C . MET A 1 70 ? 7.874 -5.560 -10.160 1.00 91.62 70 MET A C 1
ATOM 538 O O . MET A 1 70 ? 8.958 -4.984 -10.220 1.00 91.62 70 MET A O 1
ATOM 542 N N . ILE A 1 71 ? 6.793 -5.126 -10.817 1.00 92.62 71 ILE A N 1
ATOM 543 C CA . ILE A 1 71 ? 6.807 -3.942 -11.689 1.00 92.62 71 ILE A CA 1
ATOM 544 C C . ILE A 1 71 ? 7.183 -2.690 -10.885 1.00 92.62 71 ILE A C 1
ATOM 546 O O . ILE 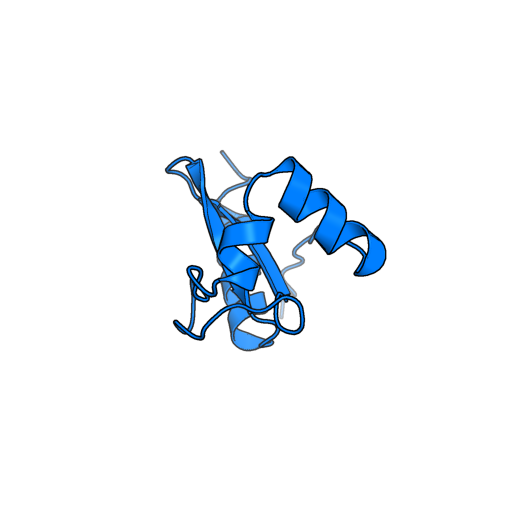A 1 71 ? 8.038 -1.912 -11.304 1.00 92.62 71 ILE A O 1
ATOM 550 N N . ALA A 1 72 ? 6.594 -2.505 -9.702 1.00 92.69 72 ALA A N 1
ATOM 551 C CA . ALA A 1 72 ? 6.914 -1.375 -8.837 1.00 92.69 72 ALA A CA 1
ATOM 552 C C . ALA A 1 72 ? 8.371 -1.399 -8.349 1.00 92.69 72 ALA A C 1
ATOM 554 O O . ALA A 1 72 ? 9.036 -0.360 -8.339 1.00 92.69 72 ALA A O 1
ATOM 555 N N . ALA A 1 73 ? 8.891 -2.572 -7.983 1.00 90.38 73 ALA A N 1
ATOM 556 C CA . ALA A 1 73 ? 10.286 -2.751 -7.595 1.00 90.38 73 ALA A CA 1
ATOM 557 C C . ALA A 1 73 ? 11.239 -2.386 -8.748 1.00 90.38 73 ALA A C 1
ATOM 559 O O . ALA A 1 73 ? 12.224 -1.678 -8.540 1.00 90.38 73 ALA A O 1
ATOM 560 N N . GLU A 1 74 ? 10.916 -2.784 -9.981 1.00 89.00 74 GLU A N 1
ATOM 561 C CA . GLU A 1 74 ? 11.706 -2.421 -11.156 1.00 89.00 74 GLU A CA 1
ATOM 562 C C . GLU A 1 74 ? 11.683 -0.905 -11.417 1.00 89.00 74 GLU A C 1
ATOM 564 O O . GLU A 1 74 ? 12.743 -0.298 -11.591 1.00 89.00 74 GLU A O 1
ATOM 569 N N . ILE A 1 75 ? 10.503 -0.275 -11.381 1.00 88.06 75 ILE A N 1
ATOM 570 C CA . ILE A 1 75 ? 10.342 1.177 -11.576 1.00 88.06 75 ILE A CA 1
ATOM 571 C C . ILE A 1 75 ? 11.169 1.945 -10.543 1.00 88.06 75 ILE A C 1
ATOM 573 O O . ILE A 1 75 ? 11.957 2.825 -10.889 1.00 88.06 75 ILE A O 1
ATOM 577 N N . THR A 1 76 ? 11.025 1.588 -9.269 1.00 86.88 76 THR A N 1
ATOM 578 C CA . THR A 1 76 ? 11.683 2.292 -8.160 1.00 86.88 76 THR A CA 1
ATOM 579 C C . THR A 1 76 ? 13.193 2.071 -8.121 1.00 86.88 76 THR A C 1
ATOM 581 O O . THR A 1 76 ? 13.927 2.995 -7.771 1.00 86.88 76 THR A O 1
ATOM 584 N N . SER A 1 77 ? 13.688 0.916 -8.581 1.00 83.25 77 SER A N 1
ATOM 585 C CA . SER A 1 77 ? 15.131 0.661 -8.702 1.00 83.25 77 SER A CA 1
ATOM 586 C C . SER A 1 77 ? 15.837 1.597 -9.694 1.00 83.25 77 SER A C 1
ATOM 588 O O . SER A 1 77 ? 17.020 1.897 -9.531 1.00 83.25 77 SER A O 1
ATOM 590 N N . LYS A 1 78 ? 15.107 2.087 -10.705 1.00 73.56 78 LYS A N 1
ATOM 591 C CA . LYS A 1 78 ? 15.612 3.031 -11.712 1.00 73.56 78 LYS A CA 1
ATOM 592 C C . LYS A 1 78 ? 15.529 4.487 -11.240 1.00 73.56 78 LYS A C 1
ATOM 594 O O . LYS A 1 78 ? 16.255 5.322 -11.760 1.00 73.56 78 LYS A O 1
ATOM 599 N N . ILE A 1 79 ? 14.673 4.791 -10.259 1.00 61.88 79 ILE A N 1
ATOM 600 C CA . ILE A 1 79 ? 14.491 6.148 -9.711 1.00 61.88 79 ILE A CA 1
ATOM 601 C C . ILE A 1 79 ? 15.604 6.509 -8.714 1.00 61.88 79 ILE A C 1
ATOM 603 O O . ILE A 1 79 ? 15.994 7.663 -8.643 1.00 61.88 79 ILE A O 1
ATOM 607 N N . SER A 1 80 ? 16.153 5.542 -7.973 1.00 55.50 80 SER A N 1
ATOM 608 C CA . SER A 1 80 ? 17.154 5.795 -6.918 1.00 55.50 80 SER A CA 1
ATOM 609 C C . SER A 1 80 ? 18.597 6.013 -7.419 1.00 55.50 80 SER A C 1
ATOM 611 O O . SER A 1 80 ? 19.521 5.969 -6.608 1.00 55.50 80 SER A O 1
ATOM 613 N N . LYS A 1 81 ? 18.810 6.174 -8.733 1.00 48.47 81 LYS A N 1
ATOM 614 C CA . LYS A 1 81 ? 20.138 6.324 -9.362 1.00 48.47 81 LYS A CA 1
ATOM 615 C C . LYS A 1 81 ? 20.463 7.751 -9.831 1.00 48.47 81 LYS A C 1
ATOM 617 O O . LYS A 1 81 ? 21.493 7.926 -10.475 1.00 48.47 81 LYS A O 1
ATOM 622 N N . GLU A 1 82 ? 19.624 8.733 -9.517 1.00 40.34 82 GLU A N 1
ATOM 623 C CA . GLU A 1 82 ? 19.848 10.154 -9.826 1.00 40.34 82 GLU A CA 1
ATOM 624 C C . GLU A 1 82 ? 19.893 10.987 -8.543 1.00 40.34 82 GLU A C 1
ATOM 626 O O . GLU A 1 82 ? 19.040 10.739 -7.656 1.00 40.34 82 GLU A O 1
#

Nearest PDB structures (foldseek):
  6w9n-assembly1_A  TM=5.202E-01  e=2.192E+00  Homo sapiens
  4utc-assembly1_A  TM=2.572E-01  e=5.215E+00  dengue virus type 2
  5fz1-assembly1_A  TM=2.301E-01  e=8.316E+00  Homo sapiens

Sequence (82 aa):
MATAKVTIKAIHDTDLVKILKKLGLYEGVVEGRYRCFVCGNKITLDNIGGLFKSRDGKINFVCNNTKCLMIAAEITSKISKE

Radius of gyration: 13.04 Å; Cα contacts (8 Å, |Δi|>4): 90; chains: 1; bounding box: 35×30×29 Å

Secondary structure (DSSP, 8-state):
------------HHHHHHHHHHTT-HHHHHTT--BBTTT-PBP-TTTEEEEEE-TTS-EEEEES-HHHHHHHHHHHHHHTT-

Mean predicted aligned error: 4.85 Å

pLDDT: mean 88.82, std 12.85, range [40.34, 97.75]

Foldseek 3Di:
DDDDDFDDDDDDLVCPCVVCVVVVNNVCLCVQVAAAPPPRHTHHSVFFPDWDADPVRDIHTHGVPPVRVVVVSVVVVVVVPD